Protein AF-A0A945JTD8-F1 (afdb_monomer_lite)

Sequence (159 aa):
MDILTNILFGAVGLIAFGLVLRRFVEWIGAPCQFCGSKTNRFRRLDSATQANILDYFVQHERREPDRSGLFICLNCRTVHDDFSGEKGSWDVDTFGCVTFCKVCLARIRGCEPEREVECPQCETKYSWTIHDGSGFRFLMPPRGITIGKRPTSFMMDSR

Secondary structure (DSSP, 8-state):
--HHHHHHHHHHHHHHHHHHHHHHHHHH-PBPTTT-PBPEEGGGS-HHHHHHHHHHIIIIISS---TTSEEEETTTTEEEE--SSSS-GGGGGGGS-EEE-TTT--EEE---TT--EE-TTT--EEEEEE-TTT--EEEEPPTTPPP----TT------

Foldseek 3Di:
DDPVVVVVVVVVVVVVVVVVVVVVDVVQAFQDLAPRDHKDQLVPDDPVLNVLVQVCCCVQVVDGADSRLWIADPVLLEIAGDLPVPDNQRPPSPDADWGADQAPRAIWGPQHAPDWTARPPPRFIWHWDQRPVNRHIYTDTDGPRHRDDDPPPPPDPDD

Structure (mmCIF, N/CA/C/O backbone):
data_AF-A0A945JTD8-F1
#
_entry.id   AF-A0A945JTD8-F1
#
loop_
_atom_site.group_PDB
_atom_site.id
_atom_site.type_symbol
_atom_site.label_atom_id
_atom_site.label_alt_id
_atom_site.label_comp_id
_atom_site.label_asym_id
_atom_site.label_entity_id
_atom_site.label_seq_id
_atom_site.pdbx_PDB_ins_code
_atom_site.Cartn_x
_atom_site.Cartn_y
_atom_site.Cartn_z
_atom_site.occupancy
_atom_site.B_iso_or_equiv
_atom_site.auth_seq_id
_atom_site.auth_comp_id
_atom_site.auth_asym_id
_atom_site.auth_atom_id
_atom_site.pdbx_PDB_model_num
ATOM 1 N N . MET A 1 1 ? 30.931 -0.668 -44.803 1.00 59.06 1 MET A N 1
ATOM 2 C CA . MET A 1 1 ? 30.016 -0.675 -43.643 1.00 59.06 1 MET A CA 1
ATOM 3 C C . MET A 1 1 ? 29.513 0.739 -43.511 1.00 59.06 1 MET A C 1
ATOM 5 O O . MET A 1 1 ? 30.297 1.619 -43.170 1.00 59.06 1 MET A O 1
ATOM 9 N N . ASP A 1 2 ? 28.273 0.968 -43.913 1.00 81.00 2 ASP A N 1
ATOM 10 C CA . ASP A 1 2 ? 27.782 2.323 -44.119 1.00 81.00 2 ASP A CA 1
ATOM 11 C C . ASP A 1 2 ? 27.423 2.965 -42.782 1.00 81.00 2 ASP A C 1
ATOM 13 O O . ASP A 1 2 ? 27.019 2.293 -41.830 1.00 81.00 2 ASP A O 1
ATOM 17 N N . ILE A 1 3 ? 27.580 4.286 -42.707 1.00 79.69 3 ILE A N 1
ATOM 18 C CA . ILE A 1 3 ? 27.272 5.091 -41.515 1.00 79.69 3 ILE A CA 1
ATOM 19 C C . ILE A 1 3 ? 25.852 4.780 -41.007 1.00 79.69 3 ILE A C 1
ATOM 21 O O . ILE A 1 3 ? 25.627 4.685 -39.801 1.00 79.69 3 ILE A O 1
ATOM 25 N N . LEU A 1 4 ? 24.920 4.514 -41.929 1.00 76.81 4 LEU A N 1
ATOM 26 C CA . LEU A 1 4 ? 23.544 4.120 -41.634 1.00 76.81 4 LEU A CA 1
ATOM 27 C C . LEU A 1 4 ? 23.450 2.810 -40.830 1.00 76.81 4 LEU A C 1
ATOM 29 O O . LEU A 1 4 ? 22.653 2.716 -39.899 1.00 76.81 4 LEU A O 1
ATOM 33 N N . THR A 1 5 ? 24.277 1.811 -41.152 1.00 78.56 5 THR A N 1
ATOM 34 C CA . THR A 1 5 ? 24.293 0.509 -40.472 1.00 78.56 5 THR A CA 1
ATOM 35 C C . THR A 1 5 ? 24.748 0.665 -39.020 1.00 78.56 5 THR A C 1
ATOM 37 O O . THR A 1 5 ? 24.108 0.137 -38.115 1.00 78.56 5 THR A O 1
ATOM 40 N N . ASN A 1 6 ? 25.796 1.459 -38.776 1.00 79.50 6 ASN A N 1
ATOM 41 C CA . ASN A 1 6 ? 26.307 1.714 -37.424 1.00 79.50 6 ASN A CA 1
ATOM 42 C C . ASN A 1 6 ? 25.305 2.476 -36.544 1.00 79.50 6 ASN A C 1
ATOM 44 O O . ASN A 1 6 ? 25.144 2.143 -35.369 1.00 79.50 6 ASN A O 1
ATOM 48 N N . ILE A 1 7 ? 24.598 3.461 -37.111 1.00 81.25 7 ILE A N 1
ATOM 49 C CA . ILE A 1 7 ? 23.554 4.208 -36.393 1.00 81.25 7 ILE A CA 1
ATOM 50 C C . ILE A 1 7 ? 22.398 3.277 -36.002 1.00 81.25 7 ILE A C 1
ATOM 52 O O . ILE A 1 7 ? 21.932 3.322 -34.862 1.00 81.25 7 ILE A O 1
ATOM 56 N N . LEU A 1 8 ? 21.969 2.393 -36.912 1.00 81.81 8 LEU A N 1
ATOM 57 C CA . LEU A 1 8 ? 20.877 1.457 -36.644 1.00 81.81 8 LEU A CA 1
ATOM 58 C C . LEU A 1 8 ? 21.231 0.478 -35.512 1.00 81.81 8 LEU A C 1
ATOM 60 O O . LEU A 1 8 ? 20.434 0.284 -34.594 1.00 81.81 8 LEU A O 1
ATOM 64 N N . PHE A 1 9 ? 22.442 -0.092 -35.533 1.00 81.50 9 PHE A N 1
ATOM 65 C CA . PHE A 1 9 ? 22.918 -0.984 -34.469 1.00 81.50 9 PHE A CA 1
ATOM 66 C C . PHE A 1 9 ? 23.035 -0.269 -33.115 1.00 81.50 9 PHE A C 1
ATOM 68 O O . PHE A 1 9 ? 22.642 -0.837 -32.095 1.00 81.50 9 PHE A O 1
ATOM 75 N N . GLY A 1 10 ? 23.505 0.983 -33.096 1.00 81.62 10 GLY A N 1
ATOM 76 C CA . GLY A 1 10 ? 23.571 1.792 -31.876 1.00 81.62 10 GLY A CA 1
ATOM 77 C C . GLY A 1 10 ? 22.192 2.065 -31.264 1.00 81.62 10 GLY A C 1
ATOM 78 O O . GLY A 1 10 ? 21.998 1.875 -30.062 1.00 81.62 10 GLY A O 1
ATOM 79 N N . ALA A 1 11 ? 21.209 2.443 -32.088 1.00 84.38 11 ALA A N 1
ATOM 80 C CA . ALA A 1 11 ? 19.844 2.710 -31.630 1.00 84.38 11 ALA A CA 1
ATOM 81 C C . ALA A 1 11 ? 19.152 1.448 -31.088 1.00 84.38 11 ALA A C 1
ATOM 83 O O . ALA A 1 11 ? 18.561 1.479 -30.007 1.00 84.38 11 ALA A O 1
ATOM 84 N N . VAL A 1 12 ? 19.268 0.318 -31.795 1.00 87.12 12 VAL A N 1
ATOM 85 C CA . VAL A 1 12 ? 18.707 -0.967 -31.345 1.00 87.12 12 VAL A CA 1
ATOM 86 C C . VAL A 1 12 ? 19.365 -1.425 -30.040 1.00 87.12 12 VAL A C 1
ATOM 88 O O . VAL A 1 12 ? 18.664 -1.870 -29.129 1.00 87.12 12 VAL A O 1
ATOM 91 N N . GLY A 1 13 ? 20.686 -1.259 -29.908 1.00 87.62 13 GLY A N 1
ATOM 92 C CA . GLY A 1 13 ? 21.421 -1.568 -28.681 1.00 87.62 13 GLY A CA 1
ATOM 93 C C . GLY A 1 13 ? 20.933 -0.762 -27.473 1.00 87.62 13 GLY A C 1
ATOM 94 O O . GLY A 1 13 ? 20.694 -1.339 -26.412 1.00 87.62 13 GLY A O 1
ATOM 95 N N . LEU A 1 14 ? 20.706 0.546 -27.636 1.00 88.12 14 LEU A N 1
ATOM 96 C CA . LEU A 1 14 ? 20.175 1.410 -26.573 1.00 88.12 14 LEU A CA 1
ATOM 97 C C . LEU A 1 14 ? 18.746 1.036 -26.166 1.00 88.12 14 LEU A C 1
ATOM 99 O O . LEU A 1 14 ? 18.442 0.997 -24.974 1.00 88.12 14 LEU A O 1
ATOM 103 N N . ILE A 1 15 ? 17.879 0.719 -27.132 1.00 87.00 15 ILE A N 1
ATOM 104 C CA . ILE A 1 15 ? 16.504 0.280 -26.849 1.00 87.00 15 ILE A CA 1
ATOM 105 C C . ILE A 1 15 ? 16.519 -1.045 -26.081 1.00 87.00 15 ILE A C 1
ATOM 107 O O . ILE A 1 15 ? 15.862 -1.167 -25.046 1.00 87.00 15 ILE A O 1
ATOM 111 N N . ALA A 1 16 ? 17.296 -2.028 -26.544 1.00 86.25 16 ALA A N 1
ATOM 112 C CA . ALA A 1 16 ? 17.418 -3.322 -25.879 1.00 86.25 16 ALA A CA 1
ATOM 113 C C . ALA A 1 16 ? 17.978 -3.173 -24.456 1.00 86.25 16 ALA A C 1
ATOM 115 O O . ALA A 1 16 ? 17.420 -3.737 -23.513 1.00 86.25 16 ALA A O 1
ATOM 116 N N . PHE A 1 17 ? 19.024 -2.360 -24.280 1.00 87.12 17 PHE A N 1
ATOM 117 C CA . PHE A 1 17 ? 19.587 -2.058 -22.966 1.00 87.12 17 PHE A CA 1
ATOM 118 C C . PHE A 1 17 ? 18.563 -1.384 -22.046 1.00 87.12 17 PHE A C 1
ATOM 120 O O . PHE A 1 17 ? 18.403 -1.806 -20.903 1.00 87.12 17 PHE A O 1
ATOM 127 N N . GLY A 1 18 ? 17.803 -0.405 -22.547 1.00 82.56 18 GLY A N 1
ATOM 128 C CA . GLY A 1 18 ? 16.738 0.256 -21.791 1.00 82.56 18 GLY A CA 1
ATOM 129 C C . GLY A 1 18 ? 15.638 -0.709 -21.337 1.00 82.56 18 GLY A C 1
ATOM 130 O O . GLY A 1 18 ? 15.193 -0.647 -20.190 1.00 82.56 18 GLY A O 1
ATOM 131 N N . LEU A 1 19 ? 15.237 -1.656 -22.191 1.00 83.44 19 LEU A N 1
ATOM 132 C CA . LEU A 1 19 ? 14.258 -2.692 -21.840 1.00 83.44 19 LEU A CA 1
ATOM 133 C C . LEU A 1 19 ? 14.794 -3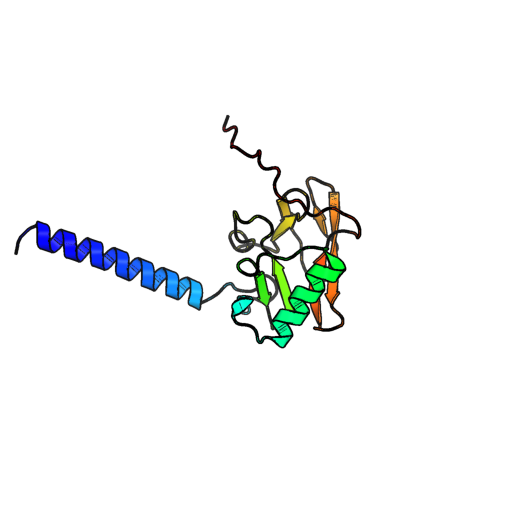.660 -20.777 1.00 83.44 19 LEU A C 1
ATOM 135 O O . LEU A 1 19 ? 14.066 -4.012 -19.844 1.00 83.44 19 LEU A O 1
ATOM 139 N N . VAL A 1 20 ? 16.062 -4.068 -20.885 1.00 82.50 20 VAL A N 1
ATOM 140 C CA . VAL A 1 20 ? 16.722 -4.925 -19.889 1.00 82.50 20 VAL A CA 1
ATOM 141 C C . VAL A 1 20 ? 16.860 -4.196 -18.556 1.00 82.50 20 VAL A C 1
ATOM 143 O O . VAL A 1 20 ? 16.502 -4.762 -17.525 1.00 82.50 20 VAL A O 1
ATOM 146 N N . LEU A 1 21 ? 17.294 -2.934 -18.566 1.00 80.19 21 LEU A N 1
ATOM 147 C CA . LEU A 1 21 ? 17.431 -2.114 -17.365 1.00 80.19 21 LEU A CA 1
ATOM 148 C C . LEU A 1 21 ? 16.077 -1.918 -16.677 1.00 80.19 21 LEU A C 1
ATOM 150 O O . LEU A 1 21 ? 15.963 -2.145 -15.475 1.00 80.19 21 LEU A O 1
ATOM 154 N N . ARG A 1 22 ? 15.019 -1.601 -17.435 1.00 74.75 22 ARG A N 1
ATOM 155 C CA . ARG A 1 22 ? 13.651 -1.515 -16.903 1.00 74.75 22 ARG A CA 1
ATOM 156 C C . ARG A 1 22 ? 13.224 -2.829 -16.257 1.00 74.75 22 ARG A C 1
ATOM 158 O O . ARG A 1 22 ? 12.708 -2.828 -15.144 1.00 74.75 22 ARG A O 1
ATOM 165 N N . ARG A 1 23 ? 13.463 -3.958 -16.926 1.00 73.75 23 ARG A N 1
ATOM 166 C CA . ARG A 1 23 ? 13.118 -5.283 -16.397 1.00 73.75 23 ARG A CA 1
ATOM 167 C C . ARG A 1 23 ? 13.932 -5.630 -15.150 1.00 73.75 23 ARG A C 1
ATOM 169 O O . ARG A 1 23 ? 13.393 -6.266 -14.251 1.00 73.75 23 ARG A O 1
ATOM 176 N N . PHE A 1 24 ? 15.186 -5.191 -15.070 1.00 72.12 24 PHE A N 1
ATOM 177 C CA . PHE A 1 24 ? 16.044 -5.353 -13.899 1.00 72.12 24 PHE A CA 1
ATOM 178 C C . PHE A 1 24 ? 15.548 -4.519 -12.711 1.00 72.12 24 PHE A C 1
ATOM 180 O O . PHE A 1 24 ? 15.392 -5.053 -11.616 1.00 72.12 24 PHE A O 1
ATOM 187 N N . VAL A 1 25 ? 15.178 -3.256 -12.937 1.00 67.25 25 VAL A N 1
ATOM 188 C CA . VAL A 1 25 ? 14.559 -2.382 -11.924 1.00 67.25 25 VAL A CA 1
ATOM 189 C C . VAL A 1 25 ? 13.223 -2.964 -11.440 1.00 67.25 25 VAL A C 1
ATOM 191 O O . VAL A 1 25 ? 12.989 -3.096 -10.239 1.00 67.25 25 VAL A O 1
ATOM 194 N N . GLU A 1 26 ? 12.367 -3.425 -12.358 1.00 64.31 26 GLU A N 1
ATOM 195 C CA . GLU A 1 26 ? 11.112 -4.113 -12.018 1.00 64.31 26 GLU A CA 1
ATOM 196 C C . GLU A 1 26 ? 11.332 -5.459 -11.299 1.00 64.31 26 GLU A C 1
ATOM 198 O O . GLU A 1 26 ? 10.448 -5.937 -10.572 1.00 64.31 26 GLU A O 1
ATOM 203 N N . TRP A 1 27 ? 12.483 -6.101 -11.521 1.00 63.84 27 TRP A N 1
ATOM 204 C CA . TRP A 1 27 ? 12.846 -7.364 -10.892 1.00 63.84 27 TRP A CA 1
ATOM 205 C C . TRP A 1 27 ? 13.377 -7.173 -9.480 1.00 63.84 27 TRP A C 1
ATOM 207 O O . TRP A 1 27 ? 12.948 -7.928 -8.610 1.00 63.84 27 TRP A O 1
ATOM 217 N N . ILE A 1 28 ? 14.224 -6.171 -9.224 1.00 67.19 28 ILE A N 1
ATOM 218 C CA . ILE A 1 28 ? 14.705 -5.844 -7.871 1.00 67.19 28 ILE A CA 1
ATOM 219 C C . ILE A 1 28 ? 13.513 -5.549 -6.961 1.00 67.19 28 ILE A C 1
ATOM 221 O O . ILE A 1 28 ? 13.456 -6.049 -5.837 1.00 67.19 28 ILE A O 1
ATOM 225 N N . GLY A 1 29 ? 12.486 -4.895 -7.505 1.00 65.62 29 GLY A N 1
ATOM 226 C CA . GLY A 1 29 ? 11.318 -4.509 -6.737 1.00 65.62 29 GLY A CA 1
ATOM 227 C C . GLY A 1 29 ? 11.665 -3.429 -5.720 1.00 65.62 29 GLY A C 1
ATOM 228 O O . GLY A 1 29 ? 12.815 -3.084 -5.473 1.00 65.62 29 GLY A O 1
ATOM 229 N N . ALA A 1 30 ? 10.621 -2.877 -5.143 1.00 73.31 30 ALA A N 1
ATOM 230 C CA . ALA A 1 30 ? 10.701 -1.771 -4.220 1.00 73.31 30 ALA A CA 1
ATOM 231 C C . ALA A 1 30 ? 11.027 -2.280 -2.801 1.00 73.31 30 ALA A C 1
ATOM 233 O O . ALA A 1 30 ? 10.235 -3.079 -2.290 1.00 73.31 30 ALA A O 1
ATOM 234 N N . PRO A 1 31 ? 12.131 -1.890 -2.132 1.00 81.88 31 PRO A N 1
ATOM 235 C CA . PRO A 1 31 ? 12.270 -2.069 -0.689 1.00 81.88 31 PRO A CA 1
ATOM 236 C C . PRO A 1 31 ? 11.081 -1.464 0.062 1.00 81.88 31 PRO A C 1
ATOM 238 O O . PRO A 1 31 ? 10.622 -0.363 -0.234 1.00 81.88 31 PRO A O 1
ATOM 241 N N . CYS A 1 32 ? 10.587 -2.208 1.044 1.00 84.94 32 CYS A N 1
ATOM 242 C CA . CYS A 1 32 ? 9.601 -1.758 2.011 1.00 84.94 32 CYS A CA 1
ATOM 243 C C . CYS A 1 32 ? 10.211 -0.639 2.852 1.00 84.94 32 CYS A C 1
ATOM 245 O O . CYS A 1 32 ? 11.242 -0.851 3.490 1.00 84.94 32 CYS A O 1
ATOM 247 N N . GLN A 1 33 ? 9.537 0.505 2.929 1.00 80.88 33 GLN A N 1
ATOM 248 C CA . GLN A 1 33 ? 9.986 1.655 3.720 1.00 80.88 33 GLN A CA 1
ATOM 249 C C . GLN A 1 33 ? 10.139 1.368 5.227 1.00 80.88 33 GLN A C 1
ATOM 251 O O . GLN A 1 33 ? 10.814 2.112 5.926 1.00 80.88 33 GLN A O 1
ATOM 256 N N . PHE A 1 34 ? 9.534 0.289 5.740 1.00 84.38 34 PHE A N 1
ATOM 257 C CA . PHE A 1 34 ? 9.577 -0.053 7.166 1.00 84.38 34 PHE A CA 1
ATOM 258 C C . PHE A 1 34 ? 10.695 -1.026 7.540 1.00 84.38 34 PHE A C 1
ATOM 260 O O . PHE A 1 34 ? 11.255 -0.930 8.625 1.00 84.38 34 PHE A O 1
ATOM 267 N N . CYS A 1 35 ? 11.001 -1.996 6.674 1.00 88.19 35 CYS A N 1
ATOM 268 C CA . CYS A 1 35 ? 11.937 -3.077 7.005 1.00 88.19 35 CYS A CA 1
ATOM 269 C C . CYS A 1 35 ? 12.999 -3.338 5.934 1.00 88.19 35 CYS A C 1
ATOM 271 O O . CYS A 1 35 ? 13.757 -4.296 6.053 1.00 88.19 35 CYS A O 1
ATOM 273 N N . GLY A 1 36 ? 13.007 -2.573 4.839 1.00 84.75 36 GLY A N 1
ATOM 274 C CA . GLY A 1 36 ? 13.911 -2.754 3.700 1.00 84.75 36 GLY A CA 1
ATOM 275 C C . GLY A 1 36 ? 13.651 -4.010 2.860 1.00 84.75 36 GLY A C 1
ATOM 276 O O . GLY A 1 36 ? 14.164 -4.121 1.749 1.00 84.75 36 GLY A O 1
ATOM 277 N N . SER A 1 37 ? 12.835 -4.956 3.338 1.00 88.25 37 SER A N 1
ATOM 278 C CA . SER A 1 37 ? 12.498 -6.172 2.594 1.00 88.25 37 SER A CA 1
ATOM 279 C C . SER A 1 37 ? 11.751 -5.841 1.310 1.00 88.25 37 SER A C 1
ATOM 281 O O . SER A 1 37 ? 10.963 -4.904 1.253 1.00 88.25 37 SER A O 1
ATOM 283 N N . LYS A 1 38 ? 11.945 -6.655 0.279 1.00 87.12 38 LYS A N 1
ATOM 284 C CA . LYS A 1 38 ? 11.295 -6.464 -1.015 1.00 87.12 38 LYS A CA 1
ATOM 285 C C . LYS A 1 38 ? 9.768 -6.524 -0.913 1.00 87.12 38 LYS A C 1
ATOM 287 O O . LYS A 1 38 ? 9.203 -7.476 -0.374 1.00 87.12 38 LYS A O 1
ATOM 292 N N . THR A 1 39 ? 9.106 -5.539 -1.505 1.00 88.12 39 THR A N 1
ATOM 293 C CA . THR A 1 39 ? 7.660 -5.555 -1.723 1.00 88.12 39 THR A CA 1
ATOM 294 C C . THR A 1 39 ? 7.301 -6.355 -2.973 1.00 88.12 39 THR A C 1
ATOM 296 O O . THR A 1 39 ? 8.032 -6.413 -3.968 1.00 88.12 39 THR A O 1
ATOM 299 N N . ASN A 1 40 ? 6.139 -6.992 -2.922 1.00 90.38 40 ASN A N 1
ATOM 300 C CA . ASN A 1 40 ? 5.545 -7.718 -4.026 1.00 90.38 40 ASN A CA 1
ATOM 301 C C . ASN A 1 40 ? 4.471 -6.864 -4.682 1.00 90.38 40 ASN A C 1
ATOM 303 O O . ASN A 1 40 ? 3.657 -6.241 -4.008 1.00 90.38 40 ASN A O 1
ATOM 307 N N . ARG A 1 41 ? 4.425 -6.884 -6.013 1.00 89.69 41 ARG A N 1
ATOM 308 C CA . ARG A 1 41 ? 3.262 -6.363 -6.734 1.00 89.69 41 ARG A CA 1
ATOM 309 C C . ARG A 1 41 ? 2.063 -7.255 -6.446 1.00 89.69 41 ARG A C 1
ATOM 311 O O . ARG A 1 41 ? 2.212 -8.476 -6.478 1.00 89.69 41 ARG A O 1
ATOM 318 N N . PHE A 1 42 ? 0.888 -6.659 -6.286 1.00 92.19 42 PHE A N 1
ATOM 319 C CA . PHE A 1 42 ? -0.358 -7.378 -6.015 1.00 92.19 42 PHE A CA 1
ATOM 320 C C . PHE A 1 42 ? -0.601 -8.566 -6.955 1.00 92.19 42 PHE A C 1
ATOM 322 O O . PHE A 1 42 ? -0.845 -9.676 -6.494 1.00 92.19 42 PHE A O 1
ATOM 329 N N . ARG A 1 43 ? -0.387 -8.381 -8.267 1.00 91.38 43 ARG A N 1
ATOM 330 C CA . ARG A 1 43 ? -0.538 -9.441 -9.286 1.00 91.38 43 ARG A CA 1
ATOM 331 C C . ARG A 1 43 ? 0.338 -10.689 -9.089 1.00 91.38 43 ARG A C 1
ATOM 333 O O . ARG A 1 43 ? 0.132 -11.675 -9.784 1.00 91.38 43 ARG A O 1
ATOM 340 N N . ARG A 1 44 ? 1.379 -10.618 -8.249 1.00 91.12 44 ARG A N 1
ATOM 341 C CA . ARG A 1 44 ? 2.299 -11.735 -7.969 1.00 91.12 44 ARG A CA 1
ATOM 342 C C . ARG A 1 44 ? 1.917 -12.522 -6.713 1.00 91.12 44 ARG A C 1
ATOM 344 O O . ARG A 1 44 ? 2.567 -13.521 -6.431 1.00 91.12 44 ARG A O 1
ATOM 351 N N . LEU A 1 45 ? 0.928 -12.059 -5.952 1.00 93.00 45 LEU A N 1
ATOM 352 C CA . LEU A 1 45 ? 0.427 -12.762 -4.773 1.00 93.00 45 LEU A CA 1
ATOM 353 C C . LEU A 1 45 ? -0.484 -13.918 -5.194 1.00 93.00 45 LEU A C 1
ATOM 355 O O . LEU A 1 45 ? -1.022 -13.911 -6.302 1.00 93.00 45 LEU A O 1
ATOM 359 N N . ASP A 1 46 ? -0.680 -14.897 -4.318 1.00 95.94 46 ASP A N 1
ATOM 360 C CA . ASP A 1 46 ? -1.665 -15.952 -4.541 1.00 95.94 46 ASP A CA 1
ATOM 361 C C . ASP A 1 46 ? -3.100 -15.388 -4.545 1.00 95.94 46 ASP A C 1
ATOM 363 O O . ASP A 1 46 ? -3.378 -14.322 -3.986 1.00 95.94 46 ASP A O 1
ATOM 367 N N . SER A 1 47 ? -4.026 -16.103 -5.187 1.00 95.81 47 SER A N 1
ATOM 368 C CA . SER A 1 47 ? -5.404 -15.636 -5.374 1.00 95.81 47 SER A CA 1
ATOM 369 C C . SER A 1 47 ? -6.159 -15.411 -4.062 1.00 95.81 47 SER A C 1
ATOM 371 O O . SER A 1 47 ? -6.988 -14.505 -4.007 1.00 95.81 47 SER A O 1
ATOM 373 N N . ALA A 1 48 ? -5.872 -16.182 -3.008 1.00 94.25 48 ALA A N 1
ATOM 374 C CA . ALA A 1 48 ? -6.537 -16.020 -1.718 1.00 94.25 48 ALA A CA 1
ATOM 375 C C . ALA A 1 48 ? -6.076 -14.730 -1.025 1.00 94.25 48 ALA A C 1
ATOM 377 O O . ALA A 1 48 ? -6.899 -13.927 -0.585 1.00 94.25 48 ALA A O 1
ATOM 378 N N . THR A 1 49 ? -4.767 -14.468 -1.014 1.00 94.75 49 THR A N 1
ATOM 379 C CA . THR A 1 49 ? -4.209 -13.205 -0.517 1.00 94.75 49 THR A CA 1
ATOM 380 C C . THR A 1 49 ? -4.737 -12.009 -1.307 1.00 94.75 49 THR A C 1
ATOM 382 O O . THR A 1 49 ? -5.121 -11.000 -0.714 1.00 94.75 4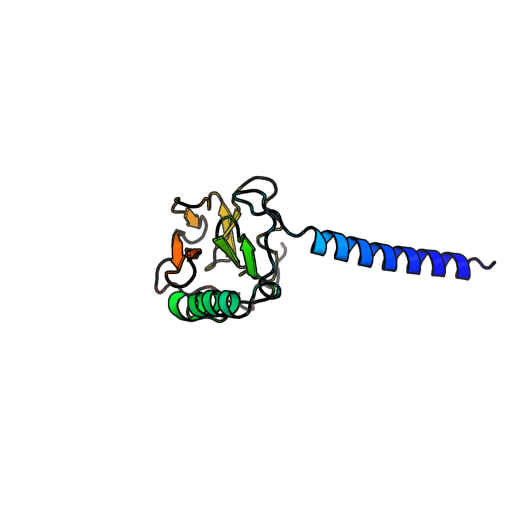9 THR A O 1
ATOM 385 N N . GLN A 1 50 ? -4.793 -12.121 -2.639 1.00 95.38 50 GLN A N 1
ATOM 386 C CA . GLN A 1 50 ? -5.359 -11.076 -3.491 1.00 95.38 50 GLN A CA 1
ATOM 387 C C . GLN A 1 50 ? -6.817 -10.780 -3.125 1.00 95.38 50 GLN A C 1
ATOM 389 O O . GLN A 1 50 ? -7.163 -9.618 -2.918 1.00 95.38 50 GLN A O 1
ATOM 394 N N . ALA A 1 51 ? -7.652 -11.816 -3.008 1.00 94.31 51 ALA A N 1
ATOM 395 C CA . ALA A 1 51 ? -9.059 -11.669 -2.653 1.00 94.31 51 ALA A CA 1
ATOM 396 C C . ALA A 1 51 ? -9.231 -10.988 -1.290 1.00 94.31 51 ALA A C 1
ATOM 398 O O . ALA A 1 51 ? -9.986 -10.029 -1.195 1.00 94.31 51 ALA A O 1
ATOM 399 N N . ASN A 1 52 ? -8.464 -11.397 -0.276 1.00 93.31 52 ASN A N 1
ATOM 400 C CA . ASN A 1 52 ? -8.535 -10.796 1.057 1.00 93.31 52 ASN A CA 1
ATOM 401 C C . ASN A 1 52 ? -8.141 -9.312 1.082 1.00 93.31 52 ASN A C 1
ATOM 403 O O . ASN A 1 52 ? -8.711 -8.527 1.834 1.00 93.31 52 ASN A O 1
ATOM 407 N N . ILE A 1 53 ? -7.138 -8.916 0.295 1.00 94.19 53 ILE A N 1
ATOM 408 C CA . ILE A 1 53 ? -6.739 -7.508 0.187 1.00 94.19 53 ILE A CA 1
ATOM 409 C C . ILE A 1 53 ? -7.817 -6.699 -0.545 1.00 94.19 53 ILE A C 1
ATOM 411 O O . ILE A 1 53 ? -8.107 -5.580 -0.139 1.00 94.19 53 ILE A O 1
ATOM 415 N N . LEU A 1 54 ? -8.421 -7.236 -1.609 1.00 93.75 54 LEU A N 1
ATOM 416 C CA . LEU A 1 54 ? -9.493 -6.542 -2.335 1.00 93.75 54 LEU A CA 1
ATOM 417 C C . LEU A 1 54 ? -10.767 -6.414 -1.503 1.00 93.75 54 LEU A C 1
ATOM 419 O O . LEU A 1 54 ? -11.382 -5.351 -1.497 1.00 93.75 54 LEU A O 1
ATOM 423 N N . ASP A 1 55 ? -11.130 -7.475 -0.787 1.00 92.00 55 ASP A N 1
ATOM 424 C CA . ASP A 1 55 ? -12.273 -7.501 0.120 1.00 92.00 55 ASP A CA 1
ATOM 425 C C . ASP A 1 55 ? -12.182 -6.369 1.152 1.00 92.00 55 ASP A C 1
ATOM 427 O O . ASP A 1 55 ? -13.144 -5.628 1.357 1.00 92.00 55 ASP A O 1
ATOM 431 N N . TYR A 1 56 ? -10.979 -6.121 1.681 1.00 90.81 56 TYR A N 1
ATOM 432 C CA . TYR A 1 56 ? -10.728 -4.980 2.553 1.00 90.81 56 TYR A CA 1
ATOM 433 C C . TYR A 1 56 ? -11.138 -3.642 1.922 1.00 90.81 56 TYR A C 1
ATOM 435 O O . TYR A 1 56 ? -11.897 -2.881 2.528 1.00 90.81 56 TYR A O 1
ATOM 443 N N . PHE A 1 57 ? -10.660 -3.350 0.708 1.00 89.81 57 PHE A N 1
ATOM 444 C CA . PHE A 1 57 ? -10.952 -2.088 0.023 1.00 89.81 57 PHE A CA 1
ATOM 445 C C . PHE A 1 57 ? -12.444 -1.921 -0.274 1.00 89.81 57 PHE A C 1
ATOM 447 O O . PHE A 1 57 ? -12.988 -0.825 -0.120 1.00 89.81 57 PHE A O 1
ATOM 454 N N . VAL A 1 58 ? -13.128 -3.008 -0.631 1.00 89.25 58 VAL A N 1
ATOM 455 C CA . VAL A 1 58 ? -14.574 -2.994 -0.871 1.00 89.25 58 VAL A CA 1
ATOM 456 C C . VAL A 1 58 ? -15.335 -2.697 0.422 1.00 89.25 58 VAL A C 1
ATOM 458 O O . VAL A 1 58 ? -16.183 -1.804 0.442 1.00 89.25 58 VAL A O 1
ATOM 461 N N . GLN A 1 59 ? -15.013 -3.393 1.513 1.00 87.44 59 GLN A N 1
ATOM 462 C CA . GLN A 1 59 ? -15.740 -3.263 2.776 1.00 87.44 59 GLN A CA 1
ATOM 463 C C . GLN A 1 59 ? -15.461 -1.938 3.500 1.00 87.44 59 GLN A C 1
ATOM 465 O O . GLN A 1 59 ? -16.382 -1.315 4.032 1.00 87.44 59 GLN A O 1
ATOM 470 N N . HIS A 1 60 ? -14.202 -1.492 3.517 1.00 86.19 60 HIS A N 1
ATOM 471 C CA . HIS A 1 60 ? -13.762 -0.374 4.359 1.00 86.19 60 HIS A CA 1
ATOM 472 C C . HIS A 1 60 ? -13.644 0.945 3.602 1.00 86.19 60 HIS A C 1
ATOM 474 O O . HIS A 1 60 ? -13.941 2.001 4.160 1.00 86.19 60 HIS A O 1
ATOM 480 N N . GLU A 1 61 ? -13.228 0.897 2.337 1.00 85.88 61 GLU A N 1
ATOM 481 C CA . GLU A 1 61 ? -13.014 2.089 1.511 1.00 85.88 61 GLU A CA 1
ATOM 482 C C . GLU A 1 61 ? -14.108 2.294 0.455 1.00 85.88 61 GLU A C 1
ATOM 484 O O . GLU A 1 61 ? -14.142 3.343 -0.189 1.00 85.88 61 GLU A O 1
ATOM 489 N N . ARG A 1 62 ? -15.024 1.325 0.292 1.00 87.25 62 ARG A N 1
ATOM 490 C CA . ARG A 1 62 ? -16.136 1.349 -0.678 1.00 87.25 62 ARG A CA 1
ATOM 491 C C . ARG A 1 62 ? -15.679 1.664 -2.104 1.00 87.25 62 ARG A C 1
ATOM 493 O O . ARG A 1 62 ? -16.360 2.375 -2.845 1.00 87.25 62 ARG A O 1
ATOM 500 N N . ARG A 1 63 ? -14.518 1.138 -2.495 1.00 85.38 63 ARG A N 1
ATOM 501 C CA . ARG A 1 63 ? -13.955 1.313 -3.839 1.00 85.38 63 ARG A CA 1
ATOM 502 C C . ARG A 1 63 ? -13.240 0.057 -4.312 1.00 85.38 63 ARG A C 1
ATOM 504 O O . ARG A 1 63 ? -12.796 -0.758 -3.509 1.00 85.38 63 ARG A O 1
ATOM 511 N N . GLU A 1 64 ? -13.068 -0.034 -5.624 1.00 87.31 64 GLU A N 1
ATOM 512 C CA . GLU A 1 64 ? -12.115 -0.960 -6.224 1.00 87.31 64 GLU A CA 1
ATOM 513 C C . GLU A 1 64 ? -10.757 -0.250 -6.374 1.00 87.31 64 GLU A C 1
ATOM 515 O O . GLU A 1 64 ? -10.707 0.838 -6.960 1.00 87.31 64 GLU A O 1
ATOM 520 N N . PRO A 1 65 ? -9.666 -0.797 -5.810 1.00 87.31 65 PRO A N 1
ATOM 521 C CA . PRO A 1 65 ? -8.343 -0.198 -5.929 1.00 87.31 65 PRO A CA 1
ATOM 522 C C . PRO A 1 65 ? -7.730 -0.447 -7.310 1.00 87.31 65 PRO A C 1
ATOM 524 O O . PRO A 1 65 ? -8.033 -1.445 -7.972 1.00 87.31 65 PRO A O 1
ATOM 527 N N . ASP A 1 66 ? -6.794 0.414 -7.719 1.00 86.75 66 ASP A N 1
ATOM 528 C CA . ASP A 1 66 ? -5.949 0.116 -8.873 1.00 86.75 66 ASP A CA 1
ATOM 529 C C . ASP A 1 66 ? -4.960 -0.991 -8.500 1.00 86.75 66 ASP A C 1
ATOM 531 O O . ASP A 1 66 ? -3.936 -0.779 -7.853 1.00 86.75 66 ASP A O 1
ATOM 535 N N . ARG A 1 67 ? -5.253 -2.206 -8.962 1.00 89.75 67 ARG A N 1
ATOM 536 C CA . ARG A 1 67 ? -4.443 -3.402 -8.701 1.00 89.75 67 ARG A CA 1
ATOM 537 C C . ARG A 1 67 ? -2.995 -3.261 -9.173 1.00 89.75 67 ARG A C 1
ATOM 539 O O . ARG A 1 67 ? -2.127 -3.988 -8.688 1.00 89.75 67 ARG A O 1
ATOM 546 N N . SER A 1 68 ? -2.727 -2.386 -10.143 1.00 84.31 68 SER A N 1
ATOM 547 C CA . SER A 1 68 ? 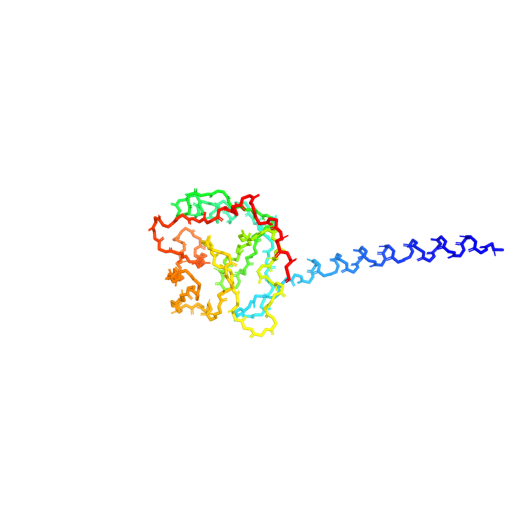-1.379 -2.140 -10.655 1.00 84.31 68 SER A CA 1
ATOM 548 C C . SER A 1 68 ? -0.552 -1.221 -9.747 1.00 84.31 68 SER A C 1
ATOM 550 O O . SER A 1 68 ? 0.674 -1.364 -9.720 1.00 84.31 68 SER A O 1
ATOM 552 N N . GLY A 1 69 ? -1.229 -0.374 -8.963 1.00 84.19 69 GLY A N 1
ATOM 553 C CA . GLY A 1 69 ? -0.674 0.528 -7.951 1.00 84.19 69 GLY A CA 1
ATOM 554 C C . GLY A 1 69 ? -0.551 -0.082 -6.550 1.00 84.19 69 GLY A C 1
ATOM 555 O O . GLY A 1 69 ? -0.093 0.588 -5.628 1.00 84.19 69 GLY A O 1
ATOM 556 N N . LEU A 1 70 ? -0.923 -1.355 -6.377 1.00 88.50 70 LEU A N 1
ATOM 557 C CA . LEU A 1 70 ? -0.821 -2.065 -5.102 1.00 88.50 70 LEU A CA 1
ATOM 558 C C . LEU A 1 70 ? 0.536 -2.771 -4.930 1.00 88.50 70 LEU A C 1
ATOM 560 O O . LEU A 1 70 ? 0.903 -3.680 -5.693 1.00 88.50 70 LEU A O 1
ATOM 564 N N . PHE A 1 71 ? 1.235 -2.422 -3.848 1.00 88.81 71 PHE A N 1
ATOM 565 C CA . PHE A 1 71 ? 2.508 -3.012 -3.428 1.00 88.81 71 PHE A CA 1
ATOM 566 C C . PHE A 1 71 ? 2.422 -3.533 -1.994 1.00 88.81 71 PHE A C 1
ATOM 568 O O . PHE A 1 71 ? 1.921 -2.868 -1.096 1.00 88.81 71 PHE A O 1
ATOM 575 N N . ILE A 1 72 ? 2.904 -4.750 -1.769 1.00 92.19 72 ILE A N 1
ATOM 576 C CA . ILE A 1 72 ? 2.678 -5.479 -0.524 1.00 92.19 72 ILE A CA 1
ATOM 577 C C . ILE A 1 72 ? 4.008 -5.940 0.052 1.00 92.19 72 ILE A C 1
ATOM 579 O O . ILE A 1 72 ? 4.719 -6.737 -0.563 1.00 92.19 72 ILE A O 1
ATOM 583 N N . CYS A 1 73 ? 4.333 -5.503 1.265 1.00 91.88 73 CYS A N 1
ATOM 584 C CA . CYS A 1 73 ? 5.412 -6.115 2.028 1.00 91.88 73 CYS A CA 1
ATOM 585 C C . CYS A 1 73 ? 4.862 -7.324 2.785 1.00 91.88 73 CYS A C 1
ATOM 587 O O . CYS A 1 73 ? 4.088 -7.160 3.723 1.00 91.88 73 CYS A O 1
ATOM 589 N N . LEU A 1 74 ? 5.275 -8.539 2.418 1.00 93.06 74 LEU A N 1
ATOM 590 C CA . LEU A 1 74 ? 4.840 -9.750 3.129 1.00 93.06 74 LEU A CA 1
ATOM 591 C C . LEU A 1 74 ? 5.470 -9.877 4.523 1.00 93.06 74 LEU A C 1
ATOM 593 O O . LEU A 1 74 ? 4.866 -10.485 5.400 1.00 93.06 74 LEU A O 1
ATOM 597 N N . ASN A 1 75 ? 6.643 -9.271 4.741 1.00 93.50 75 ASN A N 1
ATOM 598 C CA . ASN A 1 75 ? 7.335 -9.299 6.030 1.00 93.50 75 ASN A CA 1
ATOM 599 C C . ASN A 1 75 ? 6.645 -8.402 7.074 1.00 93.50 75 ASN A C 1
ATOM 601 O O . ASN A 1 75 ? 6.294 -8.859 8.154 1.00 93.50 75 ASN A O 1
ATOM 605 N N . CYS A 1 76 ? 6.375 -7.138 6.729 1.00 91.06 76 CYS A N 1
ATOM 606 C CA . CYS A 1 76 ? 5.619 -6.217 7.592 1.00 91.06 76 CYS A CA 1
ATOM 607 C C . CYS A 1 76 ? 4.105 -6.431 7.534 1.00 91.06 76 CYS A C 1
ATOM 609 O O . CYS A 1 76 ? 3.372 -5.834 8.322 1.00 91.06 76 CYS A O 1
ATOM 611 N N . ARG A 1 77 ? 3.640 -7.219 6.557 1.00 94.38 77 ARG A N 1
ATOM 612 C CA . ARG A 1 77 ? 2.237 -7.319 6.155 1.00 94.38 77 ARG A CA 1
ATOM 613 C C . ARG A 1 77 ? 1.617 -5.948 5.905 1.00 94.38 77 ARG A C 1
ATOM 615 O O . ARG A 1 77 ? 0.513 -5.692 6.351 1.00 94.38 77 ARG A O 1
ATOM 622 N N . THR A 1 78 ? 2.300 -5.052 5.202 1.00 91.94 78 THR A N 1
ATOM 623 C CA . THR A 1 78 ? 1.774 -3.714 4.881 1.00 91.94 78 THR A CA 1
ATOM 624 C C . THR A 1 78 ? 1.332 -3.645 3.431 1.00 91.94 78 THR A C 1
ATOM 626 O O . THR A 1 78 ? 2.047 -4.109 2.538 1.00 91.94 78 THR A O 1
ATOM 629 N N . VAL A 1 79 ? 0.155 -3.064 3.203 1.00 92.06 79 VAL A N 1
ATOM 630 C CA . VAL A 1 79 ? -0.359 -2.775 1.864 1.00 92.06 79 VAL A CA 1
ATOM 631 C C . VAL A 1 79 ? -0.150 -1.295 1.577 1.00 92.06 79 VAL A C 1
ATOM 633 O O . VAL A 1 79 ? -0.662 -0.426 2.281 1.00 92.06 79 VAL A O 1
ATOM 636 N N . HIS A 1 80 ? 0.625 -1.028 0.536 1.00 87.75 80 HIS A N 1
ATOM 637 C CA . HIS A 1 80 ? 0.851 0.288 -0.034 1.00 87.75 80 HIS A CA 1
ATOM 638 C C . HIS A 1 80 ? -0.021 0.400 -1.281 1.00 87.75 80 HIS A C 1
ATOM 640 O O . HIS A 1 80 ? -0.002 -0.492 -2.131 1.00 87.75 80 HIS A O 1
ATOM 646 N N . ASP A 1 81 ? -0.793 1.474 -1.369 1.00 85.62 81 ASP A N 1
ATOM 647 C CA . ASP A 1 81 ? -1.685 1.731 -2.491 1.00 85.62 81 ASP A CA 1
ATOM 648 C C . ASP A 1 81 ? -1.364 3.097 -3.097 1.00 85.62 81 ASP A C 1
ATOM 650 O O . ASP A 1 81 ? -1.236 4.092 -2.379 1.00 85.62 81 ASP A O 1
ATOM 654 N N 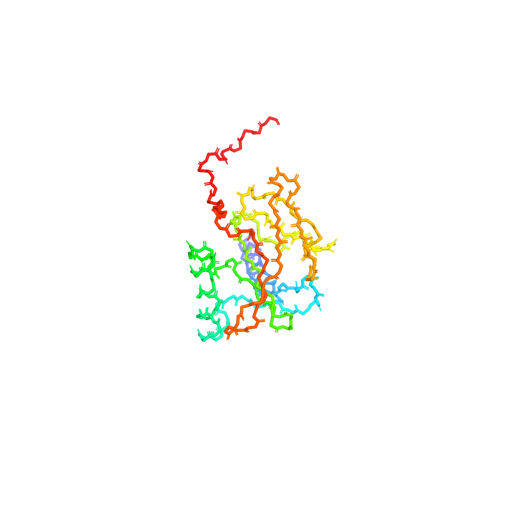. ASP A 1 82 ? -1.190 3.126 -4.414 1.00 74.81 82 ASP A N 1
ATOM 655 C CA . ASP A 1 82 ? -0.989 4.346 -5.181 1.00 74.81 82 ASP A CA 1
ATOM 656 C C . ASP A 1 82 ? -2.342 4.943 -5.579 1.00 74.81 82 ASP A C 1
ATOM 658 O O . ASP A 1 82 ? -2.941 4.613 -6.600 1.00 74.81 82 ASP A O 1
ATOM 662 N N . PHE A 1 83 ? -2.815 5.872 -4.752 1.00 66.69 83 PHE A N 1
ATOM 663 C CA . PHE A 1 83 ? -4.056 6.615 -4.980 1.00 66.69 83 PHE A CA 1
ATOM 664 C C . PHE A 1 83 ? -3.937 7.688 -6.062 1.00 66.69 83 PHE A C 1
ATOM 666 O O . PHE A 1 83 ? -4.950 8.194 -6.544 1.00 66.69 83 PHE A O 1
ATOM 673 N N . SER A 1 84 ? -2.716 8.106 -6.400 1.00 55.72 84 SER A N 1
ATOM 674 C CA . SER A 1 84 ? -2.498 9.286 -7.233 1.00 55.72 84 SER A CA 1
ATOM 675 C C . SER A 1 84 ? -2.556 8.962 -8.723 1.00 55.72 84 SER A C 1
ATOM 677 O O . SER A 1 84 ? -2.890 9.841 -9.523 1.00 55.72 84 SER A O 1
ATOM 679 N N . GLY A 1 85 ? -2.192 7.728 -9.099 1.00 54.09 85 GLY A N 1
ATOM 680 C CA . GLY A 1 85 ? -1.983 7.300 -10.484 1.00 54.09 85 GLY A CA 1
ATOM 681 C C . GLY A 1 85 ? -0.910 8.102 -11.240 1.00 54.09 85 GLY A C 1
ATOM 682 O O . GLY A 1 85 ? -0.710 7.873 -12.428 1.00 54.09 85 GLY A O 1
ATOM 683 N N . GLU A 1 86 ? -0.251 9.072 -10.593 1.00 50.12 86 GLU A N 1
ATOM 684 C CA . GLU A 1 86 ? 0.718 9.987 -11.215 1.00 50.12 86 GLU A CA 1
ATOM 685 C C . GLU A 1 86 ? 2.114 9.889 -10.621 1.00 50.12 86 GLU A C 1
ATOM 687 O O . GLU A 1 86 ? 3.076 10.298 -11.266 1.00 50.12 86 GLU A O 1
ATOM 692 N N . LYS A 1 87 ? 2.247 9.332 -9.421 1.00 49.62 87 LYS A N 1
ATOM 693 C CA . LYS A 1 87 ? 3.527 9.022 -8.802 1.00 49.62 87 LYS A CA 1
ATOM 694 C C . LYS A 1 87 ? 3.314 7.810 -7.930 1.00 49.62 87 LYS A C 1
ATOM 696 O O . LYS A 1 87 ? 2.562 7.902 -6.961 1.00 49.62 87 LYS A O 1
ATOM 701 N N . GLY A 1 88 ? 4.027 6.724 -8.229 1.00 53.38 88 GLY A N 1
ATOM 702 C CA . GLY A 1 88 ? 4.128 5.623 -7.284 1.00 53.38 88 GLY A CA 1
ATOM 703 C C . GLY A 1 88 ? 4.463 6.233 -5.931 1.00 53.38 88 GLY A C 1
ATOM 704 O O . GLY A 1 88 ? 5.420 7.002 -5.845 1.00 53.38 88 GLY A O 1
ATOM 705 N N . SER A 1 89 ? 3.683 5.940 -4.884 1.00 52.56 89 SER A N 1
ATOM 706 C CA . SER A 1 89 ? 3.999 6.385 -3.511 1.00 52.56 89 SER A CA 1
ATOM 707 C C . SER A 1 89 ? 5.460 6.103 -3.141 1.00 52.56 89 SER A C 1
ATOM 709 O O . SER A 1 89 ? 6.030 6.773 -2.298 1.00 52.56 89 SER A O 1
ATOM 711 N N . TRP A 1 90 ? 6.046 5.154 -3.863 1.00 54.25 90 TRP A N 1
ATOM 712 C CA . TRP A 1 90 ? 7.414 4.701 -3.855 1.00 54.25 90 TRP A CA 1
ATOM 713 C C . TRP A 1 90 ? 8.496 5.670 -4.385 1.00 54.25 90 TRP A C 1
ATOM 715 O O . TRP A 1 90 ? 9.648 5.553 -3.977 1.00 54.25 90 TRP A O 1
ATOM 725 N N . ASP A 1 91 ? 8.181 6.634 -5.261 1.00 52.09 91 ASP A N 1
ATOM 726 C CA . ASP A 1 91 ? 9.185 7.493 -5.932 1.00 52.09 91 ASP A CA 1
ATOM 727 C C . ASP A 1 91 ? 9.862 8.520 -5.002 1.00 52.09 91 ASP A C 1
ATOM 729 O O . ASP A 1 91 ? 10.742 9.270 -5.428 1.00 52.09 91 ASP A O 1
ATOM 733 N N . VAL A 1 92 ? 9.453 8.598 -3.732 1.00 51.88 92 VAL A N 1
ATOM 734 C CA . VAL A 1 92 ? 9.933 9.625 -2.794 1.00 51.88 92 VAL A CA 1
ATOM 735 C C . VAL A 1 92 ? 10.513 9.080 -1.488 1.00 51.88 92 VAL A C 1
ATOM 737 O O . VAL A 1 92 ? 10.913 9.871 -0.630 1.00 51.88 92 VAL A O 1
ATOM 740 N N . ASP A 1 93 ? 10.624 7.757 -1.356 1.00 52.88 93 ASP A N 1
ATOM 741 C CA . ASP A 1 93 ? 10.886 7.071 -0.080 1.00 52.88 93 ASP A CA 1
ATOM 742 C C . ASP A 1 93 ? 12.375 6.858 0.240 1.00 52.88 93 ASP A C 1
ATOM 744 O O . ASP A 1 93 ? 12.733 6.028 1.075 1.00 52.88 93 ASP A O 1
ATOM 748 N N . THR A 1 94 ? 13.288 7.613 -0.376 1.00 53.94 94 THR A N 1
ATOM 749 C CA . THR A 1 94 ? 14.728 7.465 -0.095 1.00 53.94 94 THR A CA 1
ATOM 750 C C . THR A 1 94 ? 15.106 7.918 1.329 1.00 53.94 94 THR A C 1
ATOM 752 O O . THR A 1 94 ? 16.177 7.557 1.807 1.00 53.94 94 THR A O 1
ATOM 755 N N . PHE A 1 95 ? 14.252 8.686 2.032 1.00 57.72 95 PHE A N 1
ATOM 756 C CA . PHE A 1 95 ? 14.591 9.307 3.328 1.00 57.72 95 PHE A CA 1
ATOM 757 C C . PHE A 1 95 ? 13.426 9.438 4.340 1.00 57.72 95 PHE A C 1
ATOM 759 O O . PHE A 1 95 ? 13.345 10.433 5.061 1.00 57.72 95 PHE A O 1
ATOM 766 N N . GLY A 1 96 ? 12.520 8.459 4.429 1.00 67.56 96 GLY A N 1
ATOM 767 C CA . GLY A 1 96 ? 11.525 8.389 5.516 1.00 67.56 96 GLY A CA 1
ATOM 768 C C . GLY A 1 96 ? 10.188 7.783 5.099 1.00 67.56 96 GLY A C 1
ATOM 769 O O . GLY A 1 96 ? 9.978 7.536 3.917 1.00 67.56 96 GLY A O 1
ATOM 770 N N . CYS A 1 97 ? 9.278 7.562 6.060 1.00 80.19 97 CYS A N 1
ATOM 771 C CA . CYS A 1 97 ? 7.926 7.106 5.739 1.00 80.19 97 CYS A CA 1
ATOM 772 C C . CYS A 1 97 ? 7.146 8.233 5.067 1.00 80.19 97 CYS A C 1
ATOM 774 O O . CYS A 1 97 ? 6.725 9.184 5.742 1.00 80.19 97 CYS A O 1
ATOM 776 N N . VAL A 1 98 ? 6.952 8.126 3.754 1.00 82.00 98 VAL A N 1
ATOM 777 C CA . VAL A 1 98 ? 6.145 9.057 2.972 1.00 82.00 98 VAL A CA 1
ATOM 778 C C . VAL A 1 98 ? 4.971 8.307 2.354 1.00 82.00 98 VAL A C 1
ATOM 780 O O . VAL A 1 98 ? 5.036 7.146 1.973 1.00 82.00 98 VAL A O 1
ATOM 783 N N . THR A 1 99 ? 3.826 8.970 2.309 1.00 84.00 99 THR A N 1
ATOM 784 C CA . THR A 1 99 ? 2.633 8.465 1.632 1.00 84.00 99 THR A CA 1
ATOM 785 C C . THR A 1 99 ? 1.821 9.640 1.099 1.00 84.00 99 THR A C 1
ATOM 787 O O . THR A 1 99 ? 2.186 10.803 1.293 1.00 84.00 99 THR A O 1
ATOM 790 N N . PHE A 1 100 ? 0.726 9.363 0.406 1.00 85.62 100 PHE A N 1
ATOM 791 C CA . PHE A 1 100 ? -0.182 10.382 -0.101 1.00 85.62 100 PHE A CA 1
ATOM 792 C C . PHE A 1 100 ? -1.508 10.343 0.649 1.00 85.62 100 PHE A C 1
ATOM 794 O O . PHE A 1 100 ? -2.039 9.284 0.983 1.00 85.62 100 PHE A O 1
ATOM 801 N N . CYS A 1 101 ? -2.060 11.524 0.902 1.00 87.00 101 CYS A N 1
ATOM 802 C CA . CYS A 1 101 ? -3.396 11.668 1.439 1.00 87.00 101 CYS A CA 1
ATOM 803 C C . CYS A 1 101 ? -4.406 11.145 0.420 1.00 87.00 101 CYS A C 1
ATOM 805 O O . CYS A 1 101 ? -4.541 11.697 -0.667 1.00 87.00 101 CYS A O 1
ATOM 807 N N . LYS A 1 102 ? -5.181 10.133 0.800 1.00 86.44 102 LYS A N 1
ATOM 808 C CA . LYS A 1 102 ? -6.259 9.562 -0.015 1.00 86.44 102 LYS A CA 1
ATOM 809 C C . LYS A 1 102 ? -7.387 10.560 -0.318 1.00 86.44 102 LYS A C 1
ATOM 811 O O . LYS A 1 102 ? -8.229 10.284 -1.158 1.00 86.44 102 LYS A O 1
ATOM 816 N N . VAL A 1 103 ? -7.444 11.701 0.374 1.00 86.81 103 VAL A N 1
ATOM 817 C CA . VAL A 1 103 ? -8.506 12.713 0.221 1.00 86.81 103 VAL A CA 1
ATOM 818 C C . VAL A 1 103 ? -8.084 13.822 -0.738 1.00 86.81 103 VAL A C 1
ATOM 820 O O . VAL A 1 103 ? -8.773 14.086 -1.716 1.00 86.81 103 VAL A O 1
ATOM 823 N N . CYS A 1 104 ? -6.943 14.462 -0.470 1.00 86.06 104 CYS A N 1
ATOM 824 C CA . CYS A 1 104 ? -6.482 15.644 -1.205 1.00 86.06 104 CYS A CA 1
ATOM 825 C C . CYS A 1 104 ? -5.193 15.419 -2.010 1.00 86.06 104 CYS A C 1
ATOM 827 O O . CYS A 1 104 ? -4.673 16.368 -2.590 1.00 86.06 104 CYS A O 1
ATOM 829 N N . LEU A 1 105 ? -4.651 14.194 -2.016 1.00 84.69 105 LEU A N 1
ATOM 830 C CA . LEU A 1 105 ? -3.389 13.806 -2.667 1.00 84.69 105 LEU A CA 1
ATOM 831 C C . LEU A 1 105 ? -2.140 14.557 -2.168 1.00 84.69 105 LEU A C 1
ATOM 833 O O . LEU A 1 105 ? -1.055 14.397 -2.725 1.00 84.69 105 LEU A O 1
ATOM 837 N N . ALA A 1 106 ? -2.253 15.326 -1.082 1.00 85.81 106 ALA A N 1
ATOM 838 C CA . ALA A 1 106 ? -1.110 15.956 -0.436 1.00 85.81 106 ALA A CA 1
ATOM 839 C C . ALA A 1 106 ? -0.154 14.911 0.145 1.00 85.81 106 ALA A C 1
ATOM 841 O O . ALA A 1 106 ? -0.567 13.848 0.611 1.00 85.81 106 ALA A O 1
ATOM 842 N N . ARG A 1 107 ? 1.138 15.231 0.166 1.00 86.44 107 ARG A N 1
ATOM 843 C CA . ARG A 1 107 ? 2.157 14.360 0.751 1.00 86.44 107 ARG A CA 1
ATOM 844 C C . ARG A 1 107 ? 2.021 14.318 2.275 1.00 86.44 107 ARG A C 1
ATOM 846 O O . ARG A 1 107 ? 1.971 15.359 2.924 1.00 86.44 107 ARG A O 1
ATOM 853 N N . ILE A 1 108 ? 2.032 13.116 2.834 1.00 87.62 108 ILE A N 1
ATOM 854 C CA . ILE A 1 108 ? 2.047 12.836 4.270 1.00 87.62 108 ILE A CA 1
ATOM 855 C C . ILE A 1 108 ? 3.419 12.254 4.621 1.00 87.62 108 ILE A C 1
ATOM 857 O O . ILE A 1 108 ? 3.948 11.426 3.882 1.00 87.62 108 ILE A O 1
ATOM 861 N N . ARG A 1 109 ? 4.006 12.694 5.736 1.00 88.44 109 ARG A N 1
ATOM 862 C CA . ARG A 1 109 ? 5.264 12.164 6.284 1.00 88.44 109 ARG A CA 1
ATOM 863 C C . ARG A 1 109 ? 5.024 11.593 7.677 1.00 88.44 109 ARG A C 1
ATOM 865 O O . ARG A 1 109 ? 4.105 12.042 8.352 1.00 88.44 109 ARG A O 1
ATOM 872 N N . GLY A 1 110 ? 5.876 10.672 8.120 1.00 85.94 110 GLY A N 1
ATOM 873 C CA . GLY A 1 110 ? 5.777 10.093 9.463 1.00 85.94 110 GLY A CA 1
ATOM 874 C C . GLY A 1 110 ? 4.640 9.080 9.583 1.00 85.94 110 GLY A C 1
ATOM 875 O O . GLY A 1 110 ? 3.923 9.042 10.579 1.00 85.94 110 GLY A O 1
ATOM 876 N N . CYS A 1 111 ? 4.420 8.313 8.516 1.00 85.50 111 CYS A N 1
ATOM 877 C CA . CYS A 1 111 ? 3.397 7.279 8.439 1.00 85.50 111 CYS A CA 1
ATOM 878 C C . CYS A 1 111 ? 3.849 5.938 9.043 1.00 85.50 111 CYS A C 1
ATOM 880 O O . CYS A 1 111 ? 3.391 4.886 8.594 1.00 85.50 111 CYS A O 1
ATOM 882 N N . GLU A 1 112 ? 4.789 5.936 9.994 1.00 86.44 112 GLU A N 1
ATOM 883 C CA . GLU A 1 112 ? 5.294 4.698 10.586 1.00 86.44 112 GLU A CA 1
ATOM 884 C C . GLU A 1 112 ? 4.147 3.870 11.196 1.00 86.44 112 GLU A C 1
ATOM 886 O O . GLU A 1 112 ? 3.153 4.442 11.663 1.00 86.44 112 GLU A O 1
ATOM 891 N N . PRO A 1 113 ? 4.237 2.525 11.193 1.00 79.88 113 PRO A N 1
ATOM 892 C CA . PRO A 1 113 ? 3.259 1.686 11.872 1.00 79.88 113 PRO A CA 1
ATOM 893 C C . PRO A 1 113 ? 3.163 2.107 13.343 1.00 79.88 113 PRO A C 1
ATOM 895 O O . PRO A 1 113 ? 4.165 2.517 13.916 1.00 79.88 113 PRO A O 1
ATOM 898 N N . GLU A 1 114 ? 1.976 1.992 13.945 1.00 82.25 114 GLU A N 1
ATOM 899 C CA . GLU A 1 114 ? 1.694 2.352 15.356 1.00 82.25 114 GLU A CA 1
ATOM 900 C C . GLU A 1 114 ? 1.552 3.853 15.645 1.00 82.25 114 GLU A C 1
ATOM 902 O O . GLU A 1 114 ? 1.159 4.224 16.751 1.00 82.25 114 GLU A O 1
ATOM 907 N N . ARG A 1 115 ? 1.777 4.723 14.655 1.00 85.56 115 ARG A N 1
ATOM 908 C CA . ARG A 1 115 ? 1.538 6.160 14.790 1.00 85.56 115 ARG A CA 1
ATOM 909 C C . ARG A 1 115 ? 0.265 6.584 14.061 1.00 85.56 115 ARG A C 1
ATOM 911 O O . ARG A 1 115 ? 0.013 6.162 12.932 1.00 85.56 115 ARG A O 1
ATOM 918 N N . GLU A 1 116 ? -0.520 7.452 14.691 1.00 90.12 116 GLU A N 1
ATOM 919 C CA . GLU A 1 116 ? -1.522 8.238 13.974 1.00 90.12 116 GLU A CA 1
ATOM 920 C C . GLU A 1 116 ? -0.831 9.377 13.225 1.00 90.12 116 GLU A C 1
ATOM 922 O O . GLU A 1 116 ? 0.057 10.046 13.762 1.00 90.12 116 GLU A O 1
ATOM 927 N N . VAL A 1 117 ? -1.231 9.603 11.979 1.00 92.62 117 VAL A N 1
ATOM 928 C CA . VAL A 1 117 ? -0.637 10.642 11.138 1.00 92.62 117 VAL A CA 1
ATOM 929 C C . VAL A 1 117 ? -1.720 11.520 10.545 1.00 92.62 117 VAL A C 1
ATOM 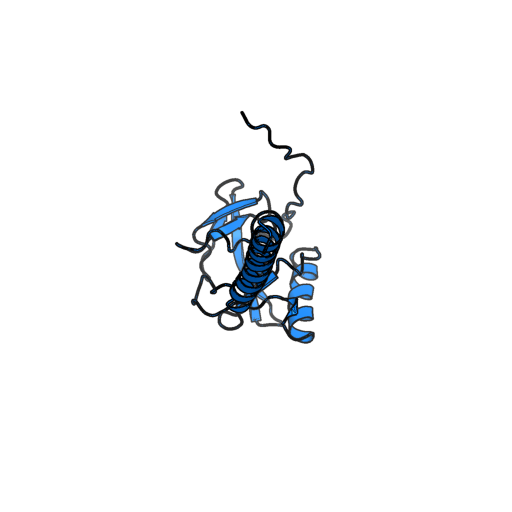931 O O . VAL A 1 117 ? -2.729 11.038 10.047 1.00 92.62 117 VAL A O 1
ATOM 934 N N . GLU A 1 118 ? -1.520 12.826 10.588 1.00 94.44 118 GLU A N 1
ATOM 935 C CA . GLU A 1 118 ? -2.481 13.790 10.073 1.00 94.44 118 GLU A CA 1
ATOM 936 C C . GLU A 1 118 ? -2.009 14.349 8.731 1.00 94.44 118 GLU A C 1
ATOM 938 O O . GLU A 1 118 ? -0.824 14.633 8.534 1.00 94.44 118 GLU A O 1
ATOM 943 N N . CYS A 1 119 ? -2.928 14.488 7.775 1.00 92.31 119 CYS A N 1
ATOM 944 C CA . CYS A 1 119 ? -2.612 15.146 6.519 1.00 92.31 119 CYS A CA 1
ATOM 945 C C . CYS A 1 119 ? -2.348 16.640 6.763 1.00 92.31 119 CYS A C 1
ATOM 947 O O . CYS A 1 119 ? -3.252 17.330 7.225 1.00 92.31 119 CYS A O 1
ATOM 949 N N . PRO A 1 120 ? -1.189 17.186 6.355 1.00 92.31 120 PRO A N 1
ATOM 950 C CA . PRO A 1 120 ? -0.854 18.587 6.617 1.00 92.31 120 PRO A CA 1
ATOM 951 C C . PRO A 1 120 ? -1.695 19.595 5.818 1.00 92.31 120 PRO A C 1
ATOM 953 O O . PRO A 1 120 ? -1.584 20.791 6.054 1.00 92.31 120 PRO A O 1
ATOM 956 N N . GLN A 1 121 ? -2.484 19.138 4.838 1.00 92.44 121 GLN A N 1
ATOM 957 C CA . GLN A 1 121 ? -3.266 20.012 3.959 1.00 92.44 121 GLN A CA 1
ATOM 958 C C . GLN A 1 121 ? -4.769 19.985 4.249 1.00 92.44 121 GLN A C 1
ATOM 960 O O . GLN A 1 121 ? -5.421 21.015 4.143 1.00 92.44 121 GLN A O 1
ATOM 965 N N . CYS A 1 122 ? -5.341 18.817 4.550 1.00 91.88 122 CYS A N 1
ATOM 966 C CA . CYS A 1 122 ? -6.782 18.673 4.797 1.00 91.88 122 CYS A CA 1
ATOM 967 C C . CYS A 1 122 ? -7.103 18.090 6.175 1.00 91.88 122 CYS A C 1
ATOM 969 O O . CYS A 1 122 ? -8.228 17.643 6.388 1.00 91.88 122 CYS A O 1
ATOM 971 N N . GLU A 1 123 ? -6.101 18.007 7.058 1.00 94.69 123 GLU A N 1
ATOM 972 C CA . GLU A 1 123 ? -6.229 17.618 8.473 1.00 94.69 123 GLU A CA 1
ATOM 973 C C . GLU A 1 123 ? -6.874 16.235 8.692 1.00 94.69 123 GLU A C 1
ATOM 975 O O . GLU A 1 123 ? -7.309 15.861 9.779 1.00 94.69 123 GLU A O 1
ATOM 980 N N . THR A 1 124 ? -6.942 15.417 7.637 1.00 92.94 124 THR A N 1
ATOM 981 C CA . THR A 1 124 ? -7.490 14.065 7.725 1.00 92.94 124 THR A CA 1
ATOM 982 C C . THR A 1 124 ? -6.542 13.200 8.538 1.00 92.94 124 THR A C 1
ATOM 984 O O . THR A 1 124 ? -5.381 13.031 8.161 1.00 92.94 124 THR A O 1
ATOM 987 N N . LYS A 1 125 ? -7.055 12.636 9.631 1.00 94.31 125 LYS A N 1
ATOM 988 C CA . LYS A 1 125 ? -6.310 11.761 10.536 1.00 94.31 125 LYS A CA 1
ATOM 989 C C . LYS A 1 125 ? -6.303 10.334 10.027 1.00 94.31 125 LYS A C 1
ATOM 991 O O . LYS A 1 125 ? -7.357 9.750 9.803 1.00 94.31 125 LYS A O 1
ATOM 996 N N . TYR A 1 126 ? -5.120 9.773 9.872 1.00 93.00 126 TYR A N 1
ATOM 997 C CA . TYR A 1 126 ? -4.920 8.405 9.451 1.00 93.00 126 TYR A CA 1
ATOM 998 C C . TYR A 1 126 ? -4.460 7.542 10.614 1.00 93.00 126 TYR A C 1
ATOM 1000 O O . TYR A 1 126 ? -3.618 7.956 11.410 1.00 93.00 126 TYR A O 1
ATOM 1008 N N . SER A 1 127 ? -4.957 6.312 10.654 1.00 92.69 127 SER A N 1
ATOM 1009 C CA . SER A 1 127 ? -4.507 5.285 11.587 1.00 92.69 127 SER A CA 1
ATOM 1010 C C . SER A 1 127 ? -4.220 3.977 10.859 1.00 92.69 127 SER A C 1
ATOM 1012 O O . SER A 1 127 ? -4.792 3.672 9.808 1.00 92.69 127 SER A O 1
ATOM 1014 N N . TRP A 1 128 ? -3.297 3.192 11.405 1.00 92.06 128 TRP A N 1
ATOM 1015 C CA . TRP A 1 128 ? -3.021 1.853 10.901 1.00 92.06 128 TRP A CA 1
ATOM 1016 C C . TRP A 1 128 ? -4.077 0.874 11.404 1.00 92.06 128 TRP A C 1
ATOM 1018 O O . TRP A 1 128 ? -4.261 0.711 12.605 1.00 92.06 128 TRP A O 1
ATOM 1028 N N . THR A 1 129 ? -4.748 0.196 10.478 1.00 91.31 129 THR A N 1
ATOM 1029 C CA . THR A 1 129 ? -5.742 -0.841 10.777 1.00 91.31 129 THR A CA 1
ATOM 1030 C C . THR A 1 129 ? -5.241 -2.192 10.287 1.00 91.31 129 THR A C 1
ATOM 1032 O O . THR A 1 129 ? -4.701 -2.286 9.184 1.00 91.31 12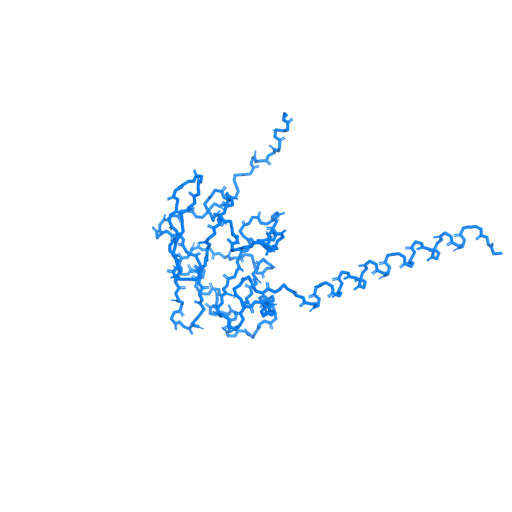9 THR A O 1
ATOM 1035 N N . ILE A 1 130 ? -5.422 -3.238 11.094 1.00 93.19 130 ILE A N 1
ATOM 1036 C CA . ILE A 1 130 ? -5.140 -4.626 10.712 1.00 93.19 130 ILE A CA 1
ATOM 1037 C C . ILE A 1 130 ? -6.436 -5.243 10.186 1.00 93.19 130 ILE A C 1
ATOM 1039 O O . ILE A 1 130 ? -7.472 -5.138 10.831 1.00 93.19 130 ILE A O 1
ATOM 1043 N N . HIS A 1 131 ? -6.383 -5.870 9.016 1.00 91.19 131 HIS A N 1
ATOM 1044 C CA . HIS A 1 131 ? -7.507 -6.613 8.465 1.00 91.19 131 HIS A CA 1
ATOM 1045 C C . HIS A 1 131 ? -7.589 -8.009 9.087 1.00 91.19 131 HIS A C 1
ATOM 1047 O O . HIS A 1 131 ? -6.657 -8.802 8.936 1.00 91.19 131 HIS A O 1
ATOM 1053 N N . ASP A 1 132 ? -8.711 -8.323 9.732 1.00 86.19 132 ASP A N 1
ATOM 1054 C CA . ASP A 1 132 ? -8.889 -9.556 10.511 1.00 86.19 132 ASP A CA 1
ATOM 1055 C C . ASP A 1 132 ? -8.671 -10.834 9.688 1.00 86.19 132 ASP A C 1
ATOM 1057 O O . ASP A 1 132 ? -8.037 -11.777 10.159 1.00 86.19 132 ASP A O 1
ATOM 1061 N N . GLY A 1 133 ? -9.127 -10.860 8.431 1.00 83.12 133 GLY A N 1
ATOM 1062 C CA . GLY A 1 133 ? -9.031 -12.054 7.585 1.00 83.12 133 GLY A CA 1
ATOM 1063 C C . GLY A 1 133 ? -7.619 -12.367 7.082 1.00 83.12 133 GLY A C 1
ATOM 1064 O O . GLY A 1 133 ? -7.323 -13.508 6.738 1.00 83.12 133 GLY A O 1
ATOM 1065 N N . SER A 1 134 ? -6.729 -11.373 7.017 1.00 88.25 134 SER A N 1
ATOM 1066 C CA . SER A 1 134 ? -5.425 -11.532 6.355 1.00 88.25 134 SER A CA 1
ATOM 1067 C C . SER A 1 134 ? -4.222 -11.067 7.164 1.00 88.25 134 SER A C 1
ATOM 1069 O O . SER A 1 134 ? -3.082 -11.353 6.798 1.00 88.25 134 SER A O 1
ATOM 1071 N N . GLY A 1 135 ? -4.448 -10.350 8.263 1.00 92.31 135 GLY A N 1
ATOM 1072 C CA . GLY A 1 135 ? -3.398 -9.750 9.078 1.00 92.31 135 GLY A CA 1
ATOM 1073 C C . GLY A 1 135 ? -2.620 -8.639 8.366 1.00 92.31 135 GLY A C 1
ATOM 1074 O O . GLY A 1 135 ? -1.573 -8.229 8.872 1.00 92.31 135 GLY A O 1
ATOM 1075 N N . PHE A 1 136 ? -3.085 -8.173 7.200 1.00 94.50 136 PHE A N 1
ATOM 1076 C CA . PHE A 1 136 ? -2.477 -7.045 6.497 1.00 94.50 136 PHE A CA 1
ATOM 1077 C C . PHE A 1 136 ? -2.858 -5.716 7.146 1.00 94.50 136 PHE A C 1
ATOM 1079 O O . PHE A 1 136 ? -3.978 -5.523 7.606 1.00 94.50 136 PHE A O 1
ATOM 1086 N N . ARG A 1 137 ? -1.898 -4.798 7.164 1.00 93.75 137 ARG A N 1
ATOM 1087 C CA . ARG A 1 137 ? -1.973 -3.450 7.706 1.00 93.75 137 ARG A CA 1
ATOM 1088 C C . ARG A 1 137 ? -2.257 -2.465 6.582 1.00 93.75 137 ARG A C 1
ATOM 1090 O O . ARG A 1 137 ? -1.552 -2.458 5.569 1.00 93.75 137 ARG A O 1
ATOM 1097 N N . PHE A 1 138 ? -3.233 -1.600 6.812 1.00 92.44 138 PHE A N 1
ATOM 1098 C CA . PHE A 1 138 ? -3.660 -0.544 5.902 1.00 92.44 138 PHE A CA 1
ATOM 1099 C C . PHE A 1 138 ? -3.645 0.792 6.639 1.00 92.44 138 PHE A C 1
ATOM 1101 O O . PHE A 1 138 ? -4.119 0.880 7.772 1.00 92.44 138 PHE A O 1
ATOM 1108 N N . LEU A 1 139 ? -3.113 1.835 6.004 1.00 91.56 139 LEU A N 1
ATOM 1109 C CA . LEU A 1 139 ? -3.176 3.194 6.536 1.00 91.56 139 LEU A CA 1
ATOM 1110 C C . LEU A 1 139 ? -4.505 3.830 6.126 1.00 91.56 139 LEU A C 1
ATOM 1112 O O . LEU A 1 139 ? -4.759 3.992 4.931 1.00 91.56 139 LEU A O 1
ATOM 1116 N N . MET A 1 140 ? -5.349 4.188 7.089 1.00 89.31 140 MET A N 1
ATOM 1117 C CA . MET A 1 140 ? -6.762 4.475 6.846 1.00 89.31 140 MET A CA 1
ATOM 1118 C C . MET A 1 140 ? -7.194 5.855 7.303 1.00 89.31 140 MET A C 1
ATOM 1120 O O . MET A 1 140 ? -6.898 6.204 8.439 1.00 89.31 140 MET A O 1
ATOM 1124 N N . PRO A 1 141 ? -7.946 6.605 6.476 1.00 90.31 141 PRO A N 1
ATOM 1125 C CA . PRO A 1 141 ? -8.649 7.788 6.941 1.00 90.31 141 PRO A CA 1
ATOM 1126 C C . PRO A 1 141 ? -9.834 7.375 7.838 1.00 90.31 141 PRO A C 1
ATOM 1128 O O . PRO A 1 141 ? -10.215 6.198 7.870 1.00 90.31 141 PRO A O 1
ATOM 1131 N N . PRO A 1 142 ? -10.479 8.327 8.532 1.00 87.94 142 PRO A N 1
ATOM 1132 C CA . PRO A 1 142 ? -11.654 8.048 9.341 1.00 87.94 142 PRO A CA 1
ATOM 1133 C C . PRO A 1 142 ? -12.805 7.521 8.476 1.00 87.94 142 PRO A C 1
ATOM 1135 O O . PRO A 1 142 ? -12.939 7.863 7.296 1.00 87.94 142 PRO A O 1
ATOM 1138 N N . ARG A 1 143 ? -13.673 6.698 9.074 1.00 85.50 143 ARG A N 1
ATOM 1139 C CA . ARG A 1 143 ? -14.843 6.143 8.377 1.00 85.50 143 ARG A CA 1
ATOM 1140 C C . ARG A 1 143 ? -15.742 7.262 7.845 1.00 85.50 143 ARG A C 1
ATOM 1142 O O . ARG A 1 143 ? -15.974 8.257 8.522 1.00 85.50 143 ARG A O 1
ATOM 1149 N N . GLY A 1 144 ? -16.288 7.058 6.647 1.00 81.06 144 GLY A N 1
ATOM 1150 C CA . GLY A 1 144 ? -17.215 7.999 6.010 1.00 81.06 144 GLY A CA 1
ATOM 1151 C C . GLY A 1 144 ? -16.545 9.141 5.242 1.00 81.06 144 GLY A C 1
ATOM 1152 O O . GLY A 1 144 ? -17.239 9.882 4.551 1.00 81.06 144 GLY A O 1
ATOM 1153 N N . ILE A 1 145 ? -15.215 9.262 5.295 1.00 83.25 145 ILE A N 1
ATOM 1154 C CA . ILE A 1 145 ? -14.487 10.190 4.432 1.00 83.25 145 ILE A CA 1
ATOM 1155 C C . ILE A 1 145 ? -14.503 9.684 2.991 1.00 83.25 145 ILE A C 1
ATOM 1157 O O . ILE A 1 145 ? -14.210 8.522 2.709 1.00 83.25 145 ILE A O 1
ATOM 1161 N N . THR A 1 146 ? -14.837 10.584 2.067 1.00 80.62 146 THR A N 1
ATOM 1162 C CA . THR A 1 146 ? -14.760 10.296 0.636 1.00 80.62 146 THR A CA 1
ATOM 1163 C C . THR A 1 146 ? -13.302 10.336 0.201 1.00 80.62 146 THR A C 1
ATOM 1165 O O . THR A 1 146 ? -12.637 11.365 0.307 1.00 80.62 146 THR A O 1
ATOM 1168 N N . ILE A 1 147 ? -12.807 9.202 -0.288 1.00 81.81 147 ILE A N 1
ATOM 1169 C CA . ILE A 1 147 ? -11.490 9.108 -0.915 1.00 81.81 147 ILE A CA 1
ATOM 1170 C C . ILE A 1 147 ? -11.568 9.824 -2.261 1.00 81.81 147 ILE A C 1
ATOM 1172 O O . ILE A 1 147 ? -12.439 9.537 -3.086 1.00 81.81 147 ILE A O 1
ATOM 1176 N N . GLY A 1 148 ? -10.678 10.792 -2.452 1.00 68.31 148 GLY A N 1
ATOM 1177 C CA . GLY A 1 148 ? -10.647 11.633 -3.631 1.00 68.31 148 GLY A CA 1
ATOM 1178 C C . GLY A 1 148 ? -10.358 10.798 -4.871 1.00 68.31 148 GLY A C 1
ATOM 1179 O O . GLY A 1 148 ? -9.256 10.288 -5.049 1.00 68.31 148 GLY A O 1
ATOM 1180 N N . LYS A 1 149 ? -11.333 10.712 -5.778 1.00 55.56 149 LYS A N 1
ATOM 1181 C CA . LYS A 1 149 ? -11.009 10.641 -7.206 1.00 55.56 149 LYS A CA 1
ATOM 1182 C C . LYS A 1 149 ? -10.558 12.044 -7.585 1.00 55.56 149 LYS A C 1
ATOM 1184 O O . LYS A 1 149 ? -11.214 12.998 -7.165 1.00 55.56 149 LYS A O 1
ATOM 1189 N N . ARG A 1 150 ? -9.450 12.189 -8.323 1.00 53.66 150 ARG A N 1
ATOM 1190 C CA . ARG A 1 150 ? -9.007 13.511 -8.795 1.00 53.66 150 ARG A CA 1
ATOM 1191 C C . ARG A 1 150 ? -10.217 14.309 -9.294 1.00 53.66 150 ARG A C 1
ATOM 1193 O O . ARG A 1 150 ? -10.993 13.752 -10.077 1.00 53.66 150 ARG A O 1
ATOM 1200 N N . PRO A 1 151 ? -10.369 15.591 -8.928 1.00 42.66 151 PRO A N 1
ATOM 1201 C CA . PRO A 1 151 ? -11.166 16.457 -9.769 1.00 42.66 151 PRO A CA 1
ATOM 1202 C C . PRO A 1 151 ? -10.520 16.409 -11.157 1.00 42.66 151 PRO A C 1
ATOM 1204 O O . PRO A 1 151 ? -9.313 16.612 -11.295 1.00 42.66 151 PRO A O 1
ATOM 1207 N N . THR A 1 152 ? -11.308 16.103 -12.183 1.00 48.53 152 THR A N 1
ATOM 1208 C CA . THR A 1 152 ? -10.916 16.024 -13.603 1.00 48.53 152 THR A CA 1
ATOM 1209 C C . THR A 1 152 ? -10.354 17.341 -14.170 1.00 48.53 152 THR A C 1
ATOM 1211 O O . THR A 1 152 ? -10.200 17.474 -15.378 1.00 48.53 152 THR A O 1
ATOM 1214 N N . SER A 1 153 ? -10.032 18.319 -13.322 1.00 41.44 153 SER A N 1
ATOM 1215 C CA . SER A 1 153 ? -9.698 19.694 -13.675 1.00 41.44 153 SER A CA 1
ATOM 1216 C C . SER A 1 153 ? -8.334 20.178 -13.177 1.00 41.44 153 SER A C 1
ATOM 1218 O O . SER A 1 153 ? -8.059 21.365 -13.304 1.00 41.44 153 SER A O 1
ATOM 1220 N N . PHE A 1 154 ? -7.443 19.316 -12.673 1.00 43.34 154 PHE A N 1
ATOM 1221 C CA . PHE A 1 154 ? -6.025 19.693 -12.525 1.00 43.34 154 PHE A CA 1
ATOM 1222 C C . PHE A 1 154 ? -5.306 19.618 -13.886 1.00 43.34 154 PHE A C 1
ATOM 1224 O O . PHE A 1 154 ? -4.355 18.870 -14.091 1.00 43.34 154 PHE A O 1
ATOM 1231 N N . MET A 1 155 ? -5.800 20.411 -14.841 1.00 40.88 155 MET A N 1
ATOM 1232 C CA . MET A 1 155 ? -4.950 21.006 -15.862 1.00 40.88 155 MET A CA 1
ATOM 1233 C C . MET A 1 155 ? -4.024 21.960 -15.109 1.00 40.88 155 MET A C 1
ATOM 1235 O O . MET A 1 155 ? -4.490 22.829 -14.375 1.00 40.88 155 MET A O 1
ATOM 1239 N N . MET A 1 156 ? -2.721 21.736 -15.235 1.00 42.06 156 MET A N 1
ATOM 1240 C CA . MET A 1 156 ? -1.686 22.643 -14.759 1.00 42.06 156 MET A CA 1
ATOM 1241 C C . MET A 1 156 ? -2.011 24.078 -15.194 1.00 42.06 156 MET A C 1
ATOM 1243 O O . MET A 1 156 ? -1.906 24.390 -16.377 1.00 42.06 156 MET A O 1
ATOM 1247 N N . ASP A 1 157 ? -2.362 24.951 -14.251 1.00 40.16 157 ASP A N 1
ATOM 1248 C CA . ASP A 1 157 ? -2.098 26.378 -14.420 1.00 40.16 157 ASP A CA 1
ATOM 1249 C C . ASP A 1 157 ? -0.678 26.597 -13.889 1.00 40.16 157 ASP A C 1
ATOM 1251 O O . ASP A 1 157 ? -0.441 26.797 -12.696 1.00 40.16 157 ASP A O 1
ATOM 1255 N N . SER A 1 158 ? 0.294 26.386 -14.776 1.00 41.19 158 SER A N 1
ATOM 1256 C CA . SER A 1 158 ? 1.676 26.788 -14.551 1.00 41.19 158 SER A CA 1
ATOM 1257 C C . SER A 1 158 ? 1.749 28.306 -14.702 1.00 41.19 158 SER A C 1
ATOM 1259 O O . SER A 1 158 ? 1.756 28.811 -15.823 1.00 41.19 158 SER A O 1
ATOM 1261 N N . ARG A 1 159 ? 1.805 29.018 -13.575 1.00 40.44 159 ARG A N 1
ATOM 1262 C CA . ARG A 1 159 ? 2.358 30.375 -13.509 1.00 40.44 159 ARG A CA 1
ATOM 1263 C C . ARG A 1 159 ? 3.742 30.343 -12.889 1.00 40.44 159 ARG A C 1
ATOM 1265 O O . ARG A 1 159 ? 3.931 29.545 -11.944 1.00 40.44 159 ARG A O 1
#

Radius of gyration: 19.36 Å; chains: 1; bounding box: 47×46×60 Å

pLDDT: mean 80.61, std 14.87, range [40.16, 95.94]